Protein AF-A0A519P206-F1 (afdb_monomer_lite)

Radius of gyration: 25.74 Å; chains: 1; bounding box: 50×33×71 Å

Sequence (132 aa):
MLADVADEVRLEQGQEQLSLIYALNALAAKIASAFAIGLTFPLLARLGYNAAAGATNTPAAIHSLELAYIIGPIVFVMLGGACVIGWKLDAQKHADIRRQLDERDAVYAEAPILESLSGEPGIAVLAEDAKA

Secondary structure (DSSP, 8-state):
-HHHHHHHHHHHH-S--HHHHHHHHHHHHHHHHHHHHHHHHHHHHHTT---STTPPPPHHHHHHHHHHHHHHHHHHHHHHHHHTTT----HHHHHHHHHHHHHHHHHHHHHHHHHHHHSS------TTGGG-

pLDDT: mean 89.72, std 11.18, range [39.75, 98.38]

Foldseek 3Di:
DQVLVQLVCCLVVVDNCSVVSVVVVVVVVVVVVVVLVVPLPVVLVVQQDDPDPPDDGDPSSVVVVVCCVPVVVVVVVVVVVVVCPPPDCDPVNSVVSVVSVVVLVVLVVVQVVCCVVPVDHRDRDDPVNVVD

Structure (mmCIF, N/CA/C/O backbone):
data_AF-A0A519P206-F1
#
_entry.id   AF-A0A519P206-F1
#
loop_
_atom_site.group_PDB
_atom_site.id
_atom_site.type_symbol
_atom_site.label_atom_id
_atom_site.label_alt_id
_atom_site.label_comp_id
_atom_site.label_asym_id
_atom_site.label_entity_id
_atom_site.label_seq_id
_atom_site.pdbx_PDB_ins_code
_atom_site.Cartn_x
_atom_site.Cartn_y
_atom_site.Cartn_z
_atom_site.occupancy
_atom_site.B_iso_or_equiv
_atom_site.auth_seq_id
_atom_site.auth_comp_id
_atom_site.auth_asym_id
_atom_site.auth_atom_id
_atom_site.pdbx_PDB_model_num
ATOM 1 N N . MET A 1 1 ? -10.808 -1.282 3.389 1.00 84.75 1 MET A N 1
ATOM 2 C CA . MET A 1 1 ? -9.698 -2.062 3.979 1.00 84.75 1 MET A CA 1
ATOM 3 C C . MET A 1 1 ? -8.933 -1.267 5.019 1.00 84.75 1 MET A C 1
ATOM 5 O O . MET A 1 1 ? -8.948 -1.675 6.164 1.00 84.75 1 MET A O 1
ATOM 9 N N . LEU A 1 2 ? -8.265 -0.155 4.679 1.00 93.50 2 LEU A N 1
ATOM 10 C CA . LEU A 1 2 ? -7.414 0.531 5.665 1.00 93.50 2 LEU A CA 1
ATOM 11 C C . LEU A 1 2 ? -8.211 1.149 6.830 1.00 93.50 2 LEU A C 1
ATOM 13 O O . LEU A 1 2 ? -7.815 1.003 7.978 1.00 93.50 2 LEU A O 1
ATOM 17 N N . ALA A 1 3 ? -9.347 1.788 6.533 1.00 93.06 3 ALA A N 1
ATOM 18 C CA . ALA A 1 3 ? -10.275 2.273 7.556 1.00 93.06 3 ALA A CA 1
ATOM 19 C C . ALA A 1 3 ? -10.874 1.116 8.372 1.00 93.06 3 ALA A C 1
ATOM 21 O O . ALA A 1 3 ? -10.914 1.191 9.588 1.00 93.06 3 ALA A O 1
ATOM 22 N N . ASP A 1 4 ? -11.242 0.014 7.718 1.00 93.81 4 ASP A N 1
ATOM 23 C CA . ASP A 1 4 ? -11.790 -1.175 8.378 1.00 93.81 4 ASP A CA 1
ATOM 24 C C . ASP A 1 4 ? -10.791 -1.776 9.390 1.00 93.81 4 ASP A C 1
ATOM 26 O O . ASP A 1 4 ? -11.180 -2.174 10.483 1.00 93.81 4 ASP A O 1
ATOM 30 N N . VAL A 1 5 ? -9.495 -1.798 9.052 1.00 93.44 5 VAL A N 1
ATOM 31 C CA . VAL A 1 5 ? -8.416 -2.201 9.974 1.00 93.44 5 VAL A CA 1
ATOM 32 C C . VAL A 1 5 ? -8.250 -1.194 11.103 1.00 93.44 5 VAL A C 1
ATOM 34 O O . VAL A 1 5 ? -7.995 -1.583 12.236 1.00 93.44 5 VAL A O 1
ATOM 37 N N . ALA A 1 6 ? -8.374 0.101 10.816 1.00 94.69 6 ALA A N 1
ATOM 38 C CA . ALA A 1 6 ? -8.305 1.121 11.853 1.00 94.69 6 ALA A CA 1
ATOM 39 C C . ALA A 1 6 ? -9.466 1.002 12.850 1.00 94.69 6 ALA A C 1
ATOM 41 O O . ALA A 1 6 ? -9.232 1.142 14.046 1.00 94.69 6 ALA A O 1
ATOM 42 N N . ASP A 1 7 ? -10.673 0.681 12.378 1.00 95.19 7 ASP A N 1
ATOM 43 C CA . ASP A 1 7 ? -11.833 0.382 13.221 1.00 95.19 7 ASP A CA 1
ATOM 44 C C . ASP A 1 7 ? -11.593 -0.883 14.067 1.00 95.19 7 ASP A C 1
ATOM 46 O O . ASP A 1 7 ? -11.866 -0.882 15.266 1.00 95.19 7 ASP A O 1
ATOM 50 N N . GLU A 1 8 ? -11.026 -1.945 13.482 1.00 94.38 8 GLU A N 1
ATOM 51 C CA . GLU A 1 8 ? -10.651 -3.168 14.213 1.00 94.38 8 GLU A CA 1
ATOM 52 C C . GLU A 1 8 ? -9.614 -2.876 15.312 1.00 94.38 8 GLU A C 1
ATOM 54 O O . GLU A 1 8 ? -9.817 -3.229 16.472 1.00 94.38 8 GLU A O 1
ATOM 59 N N . VAL A 1 9 ? -8.546 -2.144 14.981 1.00 94.50 9 VAL A N 1
ATOM 60 C CA . VAL A 1 9 ? -7.507 -1.721 15.934 1.00 94.50 9 VAL A CA 1
ATOM 61 C C . VAL A 1 9 ? -8.083 -0.815 17.022 1.00 94.50 9 VAL A C 1
ATOM 63 O O . VAL A 1 9 ? -7.721 -0.954 18.191 1.00 94.50 9 VAL A O 1
ATOM 66 N N . ARG A 1 10 ? -8.990 0.103 16.668 1.00 94.62 10 ARG A N 1
ATOM 67 C CA . ARG A 1 10 ? -9.686 0.959 17.634 1.00 94.62 10 ARG A CA 1
ATOM 68 C C . ARG A 1 10 ? -10.523 0.120 18.594 1.00 94.62 10 ARG A C 1
ATOM 70 O O . ARG A 1 10 ? -10.513 0.396 19.793 1.00 94.62 10 ARG A O 1
ATOM 77 N N . LEU A 1 11 ? -11.228 -0.893 18.094 1.00 93.75 11 LEU A N 1
ATOM 78 C CA . LEU A 1 11 ? -12.027 -1.782 18.929 1.00 93.75 11 LEU A CA 1
ATOM 79 C C . LEU A 1 11 ? -11.140 -2.581 19.896 1.00 93.75 11 LEU A C 1
ATOM 81 O O . LEU A 1 11 ? -11.423 -2.585 21.093 1.00 93.75 11 LEU A O 1
ATOM 85 N N . GLU A 1 12 ? -10.052 -3.178 19.400 1.00 92.00 12 GLU A N 1
ATOM 86 C CA . GLU A 1 12 ? -9.129 -4.017 20.182 1.00 92.00 12 GLU A CA 1
ATOM 87 C C . GLU A 1 12 ? -8.288 -3.231 21.198 1.00 92.00 12 GLU A C 1
ATOM 89 O O . GLU A 1 12 ? -8.069 -3.693 22.315 1.00 92.00 12 GLU A O 1
ATOM 94 N N . GLN A 1 13 ? -7.785 -2.053 20.819 1.00 90.31 13 GLN A N 1
ATOM 95 C CA . GLN A 1 13 ? -6.827 -1.284 21.625 1.00 90.31 13 GLN A CA 1
ATOM 96 C C . GLN A 1 13 ? -7.469 -0.091 22.342 1.00 90.31 13 GLN A C 1
ATOM 98 O O . GLN A 1 13 ? -6.824 0.551 23.169 1.00 90.31 13 GLN A O 1
ATOM 103 N N . GLY A 1 14 ? -8.717 0.252 22.009 1.00 87.75 14 GLY A N 1
ATOM 104 C CA . GLY A 1 14 ? -9.436 1.400 22.568 1.00 87.75 14 GLY A CA 1
ATOM 105 C C . GLY A 1 14 ? -8.877 2.770 22.164 1.00 87.75 14 GLY A C 1
ATOM 106 O O . GLY A 1 14 ? -9.347 3.779 22.682 1.00 87.75 14 GLY A O 1
ATOM 107 N N . GLN A 1 15 ? -7.884 2.829 21.268 1.00 87.12 15 GLN A N 1
ATOM 108 C CA . GLN A 1 15 ? -7.226 4.070 20.851 1.00 87.12 15 GLN A CA 1
ATOM 109 C C . GLN A 1 15 ? -7.540 4.438 19.401 1.00 87.12 15 GLN A C 1
ATOM 111 O O . GLN A 1 15 ? -7.460 3.605 18.497 1.00 87.12 15 GLN A O 1
ATOM 116 N N . GLU A 1 16 ? -7.813 5.723 19.176 1.00 90.56 16 GLU A N 1
ATOM 117 C CA . GLU A 1 16 ? -8.041 6.302 17.851 1.00 90.56 16 GLU A CA 1
ATOM 118 C C . GLU A 1 16 ? -6.731 6.466 17.073 1.00 90.56 16 GLU A C 1
ATOM 120 O O . GLU A 1 16 ? -5.990 7.434 17.248 1.00 90.56 16 GLU A O 1
ATOM 125 N N . GLN A 1 17 ? -6.435 5.499 16.201 1.00 93.00 17 GLN A N 1
ATOM 126 C CA . GLN A 1 17 ? -5.171 5.426 15.452 1.00 93.00 17 GLN A CA 1
ATOM 127 C C . GLN A 1 17 ? -5.338 5.579 13.935 1.00 93.00 17 GLN A C 1
ATOM 129 O O . GLN A 1 17 ? -4.385 5.372 13.179 1.00 93.00 17 GLN A O 1
ATOM 134 N N . LEU A 1 18 ? -6.521 5.984 13.466 1.00 94.94 18 LEU A N 1
ATOM 135 C CA . LEU A 1 18 ? -6.825 6.128 12.040 1.00 94.94 18 LEU A CA 1
ATOM 136 C C . LEU A 1 18 ? -5.788 6.998 11.309 1.00 94.94 18 LEU A C 1
ATOM 138 O O . LEU A 1 18 ? -5.230 6.592 10.290 1.00 94.94 18 LEU A O 1
ATOM 142 N N . SER A 1 19 ? -5.479 8.178 11.850 1.00 95.81 19 SER A N 1
ATOM 143 C CA . SER A 1 19 ? -4.529 9.112 11.233 1.00 95.81 19 SER A CA 1
ATOM 144 C C . SER A 1 19 ? -3.113 8.533 11.133 1.00 95.81 19 SER A C 1
ATOM 146 O O . SER A 1 19 ? -2.453 8.710 10.108 1.00 95.81 19 SER A O 1
ATOM 148 N N . LEU A 1 20 ? -2.665 7.795 12.154 1.00 95.94 20 LEU A N 1
ATOM 149 C CA . LEU A 1 20 ? -1.358 7.139 12.182 1.00 95.94 20 LEU A CA 1
ATOM 150 C C . LEU A 1 20 ? -1.269 6.033 11.124 1.00 95.94 20 LEU A C 1
ATOM 152 O O . LEU A 1 20 ? -0.291 5.973 10.377 1.00 95.94 20 LEU A O 1
ATOM 156 N N . ILE A 1 21 ? -2.304 5.198 11.018 1.00 95.81 21 ILE A N 1
ATOM 157 C CA . ILE A 1 21 ? -2.381 4.120 10.025 1.00 95.81 21 ILE A CA 1
ATOM 158 C C . ILE A 1 21 ? -2.344 4.700 8.600 1.00 95.81 21 ILE A C 1
ATOM 160 O O . ILE A 1 21 ? -1.581 4.228 7.752 1.00 95.81 21 ILE A O 1
ATOM 164 N N . TYR A 1 22 ? -3.098 5.772 8.335 1.00 96.56 22 TYR A N 1
ATOM 165 C CA . TYR A 1 22 ? -3.052 6.465 7.042 1.00 96.56 22 TYR A CA 1
ATOM 166 C C . TYR A 1 22 ? -1.689 7.112 6.763 1.00 96.56 22 TYR A C 1
ATOM 168 O O . TYR A 1 22 ? -1.195 7.027 5.634 1.00 96.56 22 TYR A O 1
ATOM 176 N N . ALA A 1 23 ? -1.055 7.721 7.769 1.00 97.69 23 ALA A N 1
ATOM 177 C CA . ALA A 1 23 ? 0.280 8.300 7.633 1.00 97.69 23 ALA A CA 1
ATOM 178 C C . ALA A 1 23 ? 1.331 7.232 7.296 1.00 97.69 23 ALA A C 1
ATOM 180 O O . ALA A 1 23 ? 2.159 7.442 6.405 1.00 97.69 23 ALA A O 1
ATOM 181 N N . LEU A 1 24 ? 1.264 6.068 7.948 1.00 97.19 24 LEU A N 1
ATOM 182 C CA . LEU A 1 24 ? 2.150 4.941 7.672 1.00 97.19 24 LEU A CA 1
ATOM 183 C C . LEU A 1 24 ? 1.951 4.403 6.250 1.00 97.19 24 LEU A C 1
ATOM 185 O O . LEU A 1 24 ? 2.931 4.195 5.534 1.00 97.19 24 LEU A O 1
ATOM 189 N N . ASN A 1 25 ? 0.702 4.249 5.804 1.00 96.88 25 ASN A N 1
ATOM 190 C CA . ASN A 1 25 ? 0.404 3.830 4.434 1.00 96.88 25 ASN A CA 1
ATOM 191 C C . ASN A 1 25 ? 0.932 4.838 3.395 1.00 96.88 25 ASN A C 1
ATOM 193 O O . ASN A 1 25 ? 1.540 4.454 2.394 1.00 96.88 25 ASN A O 1
ATOM 197 N N . ALA A 1 26 ? 0.768 6.140 3.647 1.00 97.62 26 ALA A N 1
ATOM 198 C CA . ALA A 1 26 ? 1.302 7.183 2.774 1.00 97.62 26 ALA A CA 1
ATOM 199 C C . ALA A 1 26 ? 2.841 7.175 2.728 1.00 97.62 26 ALA A C 1
ATOM 201 O O . ALA A 1 26 ? 3.435 7.355 1.661 1.00 97.62 26 ALA A O 1
ATOM 202 N N . LEU A 1 27 ? 3.501 6.946 3.867 1.00 98.38 27 LEU A N 1
ATOM 203 C CA . LEU A 1 27 ? 4.953 6.787 3.929 1.00 98.38 27 LEU A CA 1
ATOM 204 C C . LEU A 1 27 ? 5.408 5.558 3.134 1.00 98.38 27 LEU A C 1
ATOM 206 O O . LEU A 1 27 ? 6.325 5.669 2.318 1.00 98.38 27 LEU A O 1
ATOM 210 N N . ALA A 1 28 ? 4.739 4.418 3.311 1.00 96.88 28 ALA A N 1
ATOM 211 C CA . ALA A 1 28 ? 5.024 3.198 2.565 1.00 96.88 28 ALA A CA 1
ATOM 212 C C . ALA A 1 28 ? 4.899 3.421 1.048 1.00 96.88 28 ALA A C 1
ATOM 214 O O . ALA A 1 28 ? 5.795 3.032 0.298 1.00 96.88 28 ALA A O 1
ATOM 215 N N . ALA A 1 29 ? 3.864 4.134 0.590 1.00 96.56 29 ALA A N 1
ATOM 216 C CA . ALA A 1 29 ? 3.690 4.471 -0.824 1.00 96.56 29 ALA A CA 1
ATOM 217 C C . ALA A 1 29 ? 4.842 5.332 -1.381 1.00 96.56 29 ALA A C 1
ATOM 219 O O . ALA A 1 29 ? 5.299 5.116 -2.509 1.00 96.56 29 ALA A O 1
ATOM 220 N N . LYS A 1 30 ? 5.363 6.280 -0.591 1.00 97.94 30 LYS A N 1
ATOM 221 C CA . LYS A 1 30 ? 6.530 7.094 -0.980 1.00 97.94 30 LYS A CA 1
ATOM 222 C C . LYS A 1 30 ? 7.802 6.256 -1.077 1.00 97.94 30 LYS A C 1
ATOM 224 O O . LYS A 1 30 ? 8.544 6.398 -2.048 1.00 97.94 30 LYS A O 1
ATOM 229 N N . ILE A 1 31 ? 8.029 5.368 -0.110 1.00 98.06 31 ILE A N 1
ATOM 230 C CA . ILE A 1 31 ? 9.169 4.442 -0.124 1.00 98.06 31 ILE A CA 1
ATOM 231 C C . ILE A 1 31 ? 9.083 3.527 -1.349 1.00 98.06 31 ILE A C 1
ATOM 233 O O . ILE A 1 31 ? 10.0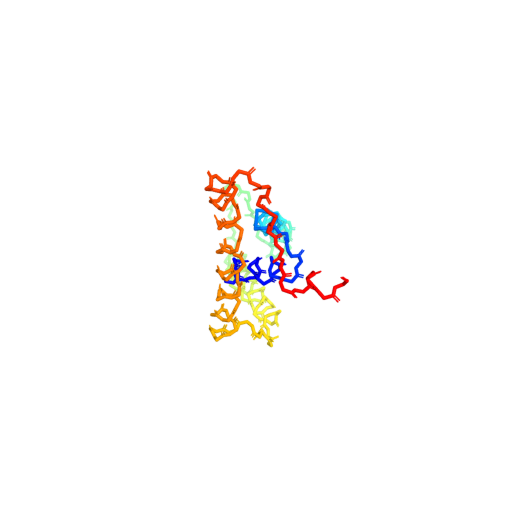62 3.405 -2.083 1.00 98.06 31 ILE A O 1
ATOM 237 N N . ALA A 1 32 ? 7.910 2.951 -1.622 1.00 96.06 32 ALA A N 1
ATOM 238 C CA . ALA A 1 32 ? 7.682 2.108 -2.791 1.00 96.06 32 ALA A CA 1
ATOM 239 C C . ALA A 1 32 ? 7.935 2.866 -4.105 1.00 96.06 32 ALA A C 1
ATOM 241 O O . ALA A 1 32 ? 8.585 2.336 -5.003 1.00 96.06 32 ALA A O 1
ATOM 242 N N . SER A 1 33 ? 7.498 4.125 -4.200 1.00 95.75 33 SER A N 1
ATOM 243 C CA . SER A 1 33 ? 7.732 4.970 -5.380 1.00 95.75 33 SER A CA 1
ATOM 244 C C . SER A 1 33 ? 9.222 5.260 -5.596 1.00 95.75 33 SER A C 1
ATOM 246 O O . SER A 1 33 ? 9.727 5.136 -6.713 1.00 95.75 33 SER A O 1
ATOM 248 N N . ALA A 1 34 ? 9.953 5.595 -4.528 1.00 97.56 34 ALA A N 1
ATOM 249 C CA . ALA A 1 34 ? 11.398 5.804 -4.591 1.00 97.56 34 ALA A CA 1
ATOM 250 C C . ALA A 1 34 ? 12.140 4.513 -4.974 1.00 97.56 34 ALA A C 1
ATOM 252 O O . ALA A 1 34 ? 13.030 4.538 -5.826 1.00 97.56 34 ALA A O 1
ATOM 253 N N . PHE A 1 35 ? 11.735 3.380 -4.396 1.00 96.69 35 PHE A N 1
ATOM 254 C CA . PHE A 1 35 ? 12.271 2.064 -4.728 1.00 96.69 35 PHE A CA 1
ATOM 255 C C . PHE A 1 35 ? 12.024 1.702 -6.197 1.00 96.69 35 PHE A C 1
ATOM 257 O O . PHE A 1 35 ? 12.950 1.261 -6.874 1.00 96.69 35 PHE A O 1
ATOM 264 N N . ALA A 1 36 ? 10.819 1.941 -6.721 1.00 94.50 36 ALA A N 1
ATOM 265 C CA . ALA A 1 36 ? 10.481 1.655 -8.113 1.00 94.50 36 ALA A CA 1
ATOM 266 C C . ALA A 1 36 ? 11.395 2.415 -9.084 1.00 94.50 36 ALA A C 1
ATOM 268 O O . ALA A 1 36 ? 11.938 1.814 -10.013 1.00 94.50 36 ALA A O 1
ATOM 269 N N . ILE A 1 37 ? 11.632 3.707 -8.839 1.00 93.31 37 ILE A N 1
ATOM 270 C CA . ILE A 1 37 ? 12.568 4.526 -9.625 1.00 93.31 37 ILE A CA 1
ATOM 271 C C . ILE A 1 37 ? 14.000 3.991 -9.489 1.00 93.31 37 ILE A C 1
ATOM 273 O O . ILE A 1 37 ? 14.680 3.775 -10.497 1.00 93.31 37 ILE A O 1
ATOM 277 N N . GLY A 1 38 ? 14.441 3.746 -8.249 1.00 94.88 38 GLY A N 1
ATOM 278 C CA . GLY A 1 38 ? 15.783 3.250 -7.935 1.00 94.88 38 GLY A CA 1
ATOM 279 C C . GLY A 1 38 ? 16.081 1.867 -8.518 1.00 94.88 38 GLY A C 1
ATOM 280 O O . GLY A 1 38 ? 17.234 1.564 -8.810 1.00 94.88 38 GLY A O 1
ATOM 281 N N . LEU A 1 39 ? 15.056 1.049 -8.741 1.00 95.62 39 LEU A N 1
ATOM 282 C CA . LEU A 1 39 ? 15.166 -0.255 -9.385 1.00 95.62 39 LEU A CA 1
ATOM 283 C C . LEU A 1 39 ? 15.095 -0.151 -10.916 1.00 95.62 39 LEU A C 1
ATOM 285 O O . LEU A 1 39 ? 15.922 -0.734 -11.619 1.00 95.62 39 LEU A O 1
ATOM 289 N N . THR A 1 40 ? 14.115 0.591 -11.437 1.00 93.75 40 THR A N 1
ATOM 290 C CA . THR A 1 40 ? 13.745 0.554 -12.860 1.00 93.75 40 THR A CA 1
ATOM 291 C C . THR A 1 40 ? 14.806 1.194 -13.749 1.00 93.75 40 THR A C 1
ATOM 293 O O . THR A 1 40 ? 15.194 0.595 -14.750 1.00 93.75 40 THR A O 1
ATOM 296 N N . PHE A 1 41 ? 15.338 2.370 -13.398 1.00 93.00 41 PHE A N 1
ATOM 297 C CA . PHE A 1 41 ? 16.332 3.032 -14.255 1.00 93.00 41 PHE A CA 1
ATOM 298 C C . PHE A 1 41 ? 17.650 2.251 -14.382 1.00 93.00 41 PHE A C 1
ATOM 300 O O . PHE A 1 41 ? 18.105 2.059 -15.511 1.00 93.00 41 PHE A O 1
ATOM 307 N N . PRO A 1 42 ? 18.259 1.730 -13.297 1.00 94.94 42 PRO A N 1
ATOM 308 C CA . PRO A 1 42 ? 19.450 0.890 -13.421 1.00 94.94 42 PRO A CA 1
ATOM 309 C C . PRO A 1 42 ? 19.194 -0.425 -14.156 1.00 94.94 42 PRO A C 1
ATOM 311 O O . PRO A 1 42 ? 20.100 -0.949 -14.803 1.00 94.94 42 PRO A O 1
ATOM 314 N N . LEU A 1 43 ? 17.991 -0.993 -14.043 1.00 94.69 43 LEU A N 1
ATOM 315 C CA . LEU A 1 43 ? 17.609 -2.177 -14.810 1.00 94.69 43 LEU A CA 1
ATOM 316 C C . LEU A 1 43 ? 17.560 -1.855 -16.309 1.00 94.69 43 LEU A C 1
ATOM 318 O O . LEU A 1 43 ? 18.210 -2.530 -17.102 1.00 94.69 43 LEU A O 1
ATOM 322 N N . LEU A 1 44 ? 16.859 -0.787 -16.686 1.00 94.75 44 LEU A N 1
ATOM 323 C CA . LEU A 1 44 ? 16.729 -0.351 -18.075 1.00 94.75 44 LEU A CA 1
ATOM 324 C C . LEU A 1 44 ? 18.072 0.038 -18.702 1.00 94.75 44 LEU A C 1
ATOM 326 O O . LEU A 1 44 ? 18.345 -0.347 -19.837 1.00 94.75 44 LEU A O 1
ATOM 330 N N . ALA A 1 45 ? 18.945 0.712 -17.950 1.00 94.56 45 ALA A N 1
ATOM 331 C CA . ALA A 1 45 ? 20.295 1.036 -18.406 1.00 94.56 45 ALA A CA 1
ATOM 332 C C . ALA A 1 45 ? 21.106 -0.228 -18.747 1.00 94.56 45 ALA A C 1
ATOM 334 O O . ALA A 1 45 ? 21.807 -0.262 -19.757 1.00 94.56 45 ALA A O 1
ATOM 335 N N . ARG A 1 46 ? 20.970 -1.302 -17.951 1.00 94.56 46 ARG A N 1
ATOM 336 C CA . ARG A 1 46 ? 21.604 -2.604 -18.241 1.00 94.56 46 ARG A CA 1
ATOM 337 C C . ARG A 1 46 ? 20.997 -3.313 -19.452 1.00 94.56 46 ARG A C 1
ATOM 339 O O . ARG A 1 46 ? 21.693 -4.079 -20.105 1.00 94.56 46 ARG A O 1
ATOM 346 N N . LEU A 1 47 ? 19.729 -3.045 -19.758 1.00 93.50 47 LEU A N 1
ATOM 347 C CA . LEU A 1 47 ? 19.023 -3.560 -20.937 1.00 93.50 47 LEU A CA 1
ATOM 348 C C . LEU A 1 47 ? 19.237 -2.687 -22.190 1.00 93.50 47 LEU A C 1
ATOM 350 O O . LEU A 1 47 ? 18.620 -2.925 -23.226 1.00 93.50 47 LEU A O 1
ATOM 354 N N . GLY A 1 48 ? 20.125 -1.689 -22.113 1.00 92.31 48 GLY A N 1
ATOM 355 C CA . GLY A 1 48 ? 20.524 -0.855 -23.246 1.00 92.31 48 GLY A CA 1
ATOM 356 C C . GLY A 1 48 ? 19.604 0.334 -23.524 1.00 92.31 48 GLY A C 1
ATOM 357 O O . GLY A 1 48 ? 19.780 0.995 -24.546 1.00 92.31 48 GLY A O 1
ATOM 358 N N . TYR A 1 49 ? 18.649 0.629 -22.638 1.00 95.94 49 TYR A N 1
ATOM 359 C CA . TYR A 1 49 ? 17.815 1.823 -22.748 1.00 95.94 49 TYR A CA 1
ATOM 360 C C . TYR A 1 49 ? 18.569 3.070 -22.274 1.00 95.94 49 TYR A C 1
ATOM 362 O O . TYR A 1 49 ? 19.062 3.135 -21.145 1.00 95.94 49 TYR A O 1
ATOM 370 N N . ASN A 1 50 ? 18.612 4.087 -23.131 1.00 94.19 50 ASN A N 1
ATOM 371 C CA . ASN A 1 50 ? 19.159 5.401 -22.835 1.00 94.19 50 ASN A CA 1
ATOM 372 C C . ASN A 1 50 ? 18.024 6.391 -22.532 1.00 94.19 50 ASN A C 1
ATOM 374 O O . ASN A 1 50 ? 17.244 6.747 -23.416 1.00 94.19 50 ASN A O 1
ATOM 378 N N . ALA A 1 51 ? 17.961 6.846 -21.279 1.00 91.31 51 ALA A N 1
ATOM 379 C CA . ALA A 1 51 ? 16.954 7.786 -20.788 1.00 91.31 51 ALA A CA 1
ATOM 380 C C . ALA A 1 51 ? 17.314 9.271 -21.016 1.00 91.31 51 ALA A C 1
ATOM 382 O O . ALA A 1 51 ? 16.555 10.147 -20.600 1.00 91.31 51 ALA A O 1
ATOM 383 N N . ALA A 1 52 ? 18.466 9.580 -21.625 1.00 93.06 52 ALA A N 1
ATOM 384 C CA . ALA A 1 52 ? 18.875 10.957 -21.883 1.00 93.06 52 ALA A CA 1
ATOM 385 C C . ALA A 1 52 ? 17.960 11.639 -22.913 1.00 93.06 52 ALA A C 1
ATOM 387 O O . ALA A 1 52 ? 17.526 11.035 -23.896 1.00 93.06 52 ALA A O 1
ATOM 388 N N . ALA A 1 53 ? 17.695 12.931 -22.710 1.00 91.06 53 ALA A N 1
ATOM 389 C CA . ALA A 1 53 ? 16.904 13.720 -23.645 1.00 91.06 53 ALA A CA 1
ATOM 390 C C . ALA A 1 53 ? 17.563 13.739 -25.037 1.00 91.06 53 ALA A C 1
ATOM 392 O O . ALA A 1 53 ? 18.759 13.997 -25.163 1.00 91.06 53 ALA A O 1
ATOM 393 N N . GLY A 1 54 ? 16.782 13.455 -26.082 1.00 90.62 54 GLY A N 1
ATOM 394 C CA . GLY A 1 54 ? 17.271 13.386 -27.464 1.00 90.62 54 GLY A CA 1
ATOM 395 C C . GLY A 1 54 ? 18.020 12.097 -27.827 1.00 90.62 54 GLY A C 1
ATOM 396 O O . GLY A 1 54 ? 18.500 11.981 -28.953 1.00 90.62 54 GLY A O 1
ATOM 397 N N . ALA A 1 55 ? 18.118 11.120 -26.918 1.00 91.12 55 ALA A N 1
ATOM 398 C CA . ALA A 1 55 ? 18.720 9.830 -27.226 1.00 91.12 55 ALA A CA 1
ATOM 399 C C . ALA A 1 55 ? 17.867 9.025 -28.218 1.00 91.12 55 ALA A C 1
ATOM 401 O O . ALA A 1 55 ? 16.643 8.948 -28.105 1.00 91.12 55 ALA A O 1
ATOM 402 N N . THR A 1 56 ? 18.533 8.369 -29.167 1.00 93.88 56 THR A N 1
ATOM 403 C CA . THR A 1 56 ? 17.918 7.375 -30.050 1.00 93.88 56 THR A CA 1
ATOM 404 C C . THR A 1 56 ? 18.132 5.984 -29.465 1.00 93.88 56 THR A C 1
ATOM 406 O O . THR A 1 56 ? 19.258 5.564 -29.207 1.00 93.88 56 THR A O 1
ATOM 409 N N . ASN A 1 57 ? 17.034 5.273 -29.220 1.00 95.38 57 ASN A N 1
ATOM 410 C CA . ASN A 1 57 ? 17.042 3.913 -28.689 1.00 95.38 57 ASN A CA 1
ATOM 411 C C . ASN A 1 57 ? 16.797 2.907 -29.815 1.00 95.38 57 ASN A C 1
ATOM 413 O O . ASN A 1 57 ? 16.046 3.175 -30.753 1.00 95.38 57 ASN A O 1
ATOM 417 N N . THR A 1 58 ? 17.420 1.733 -29.719 1.00 96.50 58 THR A N 1
ATOM 418 C CA . THR A 1 58 ? 17.147 0.637 -30.656 1.00 96.50 58 THR A CA 1
ATOM 419 C C . THR A 1 58 ? 15.748 0.055 -30.405 1.00 96.50 58 THR A C 1
ATOM 421 O O . THR A 1 58 ? 15.241 0.152 -29.283 1.00 96.50 58 THR A O 1
ATOM 424 N N . PRO A 1 59 ? 15.124 -0.619 -31.391 1.00 96.62 59 PRO A N 1
ATOM 425 C CA . PRO A 1 59 ? 13.846 -1.302 -31.174 1.00 96.62 59 PRO A CA 1
ATOM 426 C C . PRO A 1 59 ? 13.884 -2.300 -30.005 1.00 96.62 59 PRO A C 1
ATOM 428 O O . PRO A 1 59 ? 12.931 -2.395 -29.241 1.00 96.62 59 PRO A O 1
ATOM 431 N N . ALA A 1 60 ? 15.012 -2.993 -29.810 1.00 95.38 60 ALA A N 1
ATOM 432 C CA . ALA A 1 60 ? 15.209 -3.911 -28.686 1.00 95.38 60 ALA A CA 1
ATOM 433 C C . ALA A 1 60 ? 15.243 -3.200 -27.319 1.00 95.38 60 ALA A C 1
ATOM 435 O O . ALA A 1 60 ? 14.695 -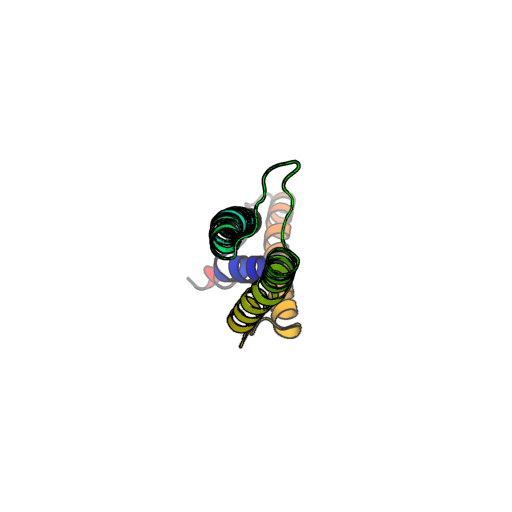3.717 -26.343 1.00 95.38 60 ALA A O 1
ATOM 436 N N . ALA A 1 61 ? 15.854 -2.013 -27.237 1.00 95.50 61 ALA A N 1
ATOM 437 C CA . ALA A 1 61 ? 15.858 -1.212 -26.014 1.00 95.50 61 ALA A CA 1
ATOM 438 C C . ALA A 1 61 ? 14.447 -0.708 -25.658 1.00 95.50 61 ALA A C 1
ATOM 440 O O . ALA A 1 61 ? 14.060 -0.744 -24.491 1.00 95.50 61 ALA A O 1
ATOM 441 N N . ILE A 1 62 ? 13.654 -0.306 -26.659 1.00 96.62 62 ILE A N 1
ATOM 442 C CA . ILE A 1 62 ? 12.246 0.079 -26.461 1.00 96.62 62 ILE A CA 1
ATOM 443 C C . ILE A 1 62 ? 11.398 -1.122 -26.033 1.00 96.62 62 ILE A C 1
ATOM 445 O O . ILE A 1 62 ? 10.660 -1.029 -25.059 1.00 96.62 62 ILE A O 1
ATOM 449 N N . HIS A 1 63 ? 11.563 -2.280 -26.670 1.00 96.50 63 HIS A N 1
ATOM 450 C CA . HIS A 1 63 ? 10.860 -3.496 -26.259 1.00 96.50 63 HIS A CA 1
ATOM 451 C C . HIS A 1 63 ? 11.198 -3.902 -24.811 1.00 96.50 63 HIS A C 1
ATOM 453 O O . HIS A 1 63 ? 10.339 -4.342 -24.051 1.00 96.50 63 HIS A O 1
ATOM 459 N N . SER A 1 64 ? 12.446 -3.704 -24.380 1.00 93.94 64 SER A N 1
ATOM 460 C CA . SER A 1 64 ? 12.848 -3.961 -22.991 1.00 93.94 64 SER A CA 1
ATOM 461 C C . SER A 1 64 ? 12.177 -3.000 -22.001 1.00 93.94 64 SER A C 1
ATOM 463 O O . SER A 1 64 ? 11.799 -3.414 -20.904 1.00 93.94 64 SER A O 1
ATOM 465 N N . LEU A 1 65 ? 11.990 -1.733 -22.391 1.00 95.56 65 LEU A N 1
ATOM 466 C CA . LEU A 1 65 ? 11.199 -0.758 -21.635 1.00 95.56 65 LEU A CA 1
ATOM 467 C C . LEU A 1 65 ? 9.742 -1.212 -21.493 1.00 95.56 65 LEU A C 1
ATOM 469 O O . LEU A 1 65 ? 9.218 -1.215 -20.379 1.00 95.56 65 LEU A O 1
ATOM 473 N N . GLU A 1 66 ? 9.112 -1.627 -22.593 1.00 96.44 66 GLU A N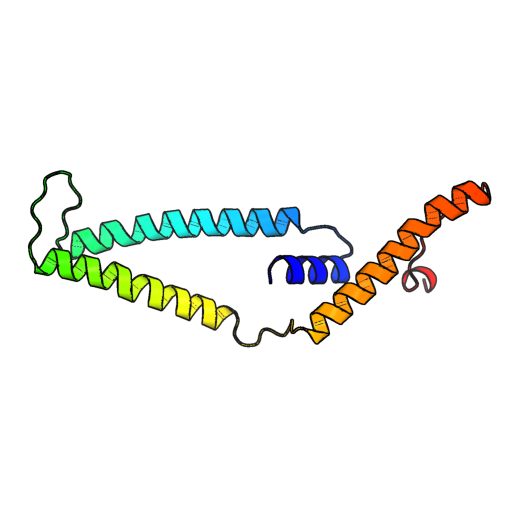 1
ATOM 474 C CA . GLU A 1 66 ? 7.736 -2.140 -22.594 1.00 96.44 66 GLU A CA 1
ATOM 475 C C . GLU A 1 66 ? 7.588 -3.325 -21.634 1.00 96.44 66 GLU A C 1
ATOM 477 O O . GLU A 1 66 ? 6.731 -3.310 -20.748 1.00 96.44 66 GLU A O 1
ATOM 482 N N . LEU A 1 67 ? 8.476 -4.319 -21.739 1.00 96.00 67 LEU A N 1
ATOM 483 C CA . LEU A 1 67 ? 8.459 -5.486 -20.859 1.00 96.00 67 LEU A CA 1
ATOM 484 C C . LEU A 1 67 ? 8.646 -5.113 -19.385 1.00 96.00 67 LEU A C 1
ATOM 486 O O . LEU A 1 67 ? 7.958 -5.677 -18.536 1.00 96.00 67 LEU A O 1
ATOM 490 N N . ALA A 1 68 ? 9.527 -4.164 -19.058 1.00 93.62 68 ALA A N 1
ATOM 491 C CA . ALA A 1 68 ? 9.719 -3.720 -17.677 1.00 93.62 68 ALA A CA 1
ATOM 492 C C . ALA A 1 68 ? 8.443 -3.084 -17.094 1.00 93.62 68 ALA A C 1
ATOM 494 O O . ALA A 1 68 ? 8.078 -3.375 -15.951 1.00 93.62 68 ALA A O 1
ATOM 495 N N . TYR A 1 69 ? 7.741 -2.273 -17.891 1.00 93.19 69 TYR A N 1
ATOM 496 C CA . TYR A 1 69 ? 6.487 -1.622 -17.495 1.00 93.19 69 TYR A CA 1
ATOM 497 C C . TYR A 1 69 ? 5.272 -2.559 -17.484 1.00 93.19 69 TYR A C 1
ATOM 499 O O . TYR A 1 69 ? 4.267 -2.227 -16.861 1.00 93.19 69 TYR A O 1
ATOM 507 N N . ILE A 1 70 ? 5.353 -3.729 -18.119 1.00 96.19 70 ILE A N 1
ATOM 508 C CA . ILE A 1 70 ? 4.300 -4.753 -18.075 1.00 96.19 70 ILE A CA 1
ATOM 509 C C . ILE A 1 70 ? 4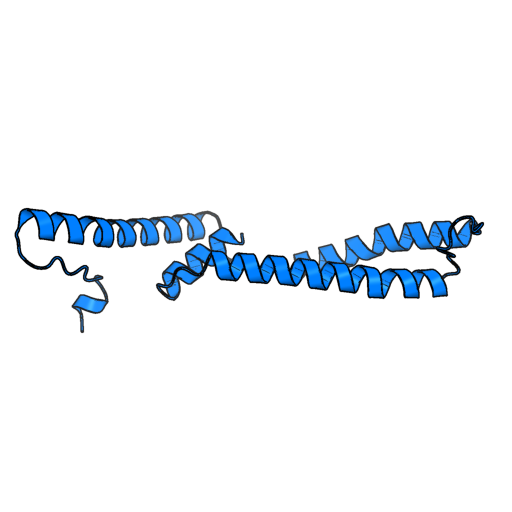.580 -5.758 -16.953 1.00 96.19 70 ILE A C 1
ATOM 511 O O . ILE A 1 70 ? 3.774 -5.926 -16.038 1.00 96.19 70 ILE A O 1
ATOM 515 N N . ILE A 1 71 ? 5.737 -6.421 -16.998 1.00 96.12 71 ILE A N 1
ATOM 516 C CA . ILE A 1 71 ? 6.075 -7.531 -16.100 1.00 96.12 71 ILE A CA 1
ATOM 517 C C . ILE A 1 71 ? 6.268 -7.031 -14.669 1.00 96.12 71 ILE A C 1
ATOM 519 O O . ILE A 1 71 ? 5.780 -7.669 -13.738 1.00 96.12 71 ILE A O 1
ATOM 523 N N . GLY A 1 72 ? 6.944 -5.891 -14.483 1.00 94.38 72 GLY A N 1
ATOM 524 C CA . GLY A 1 72 ? 7.223 -5.335 -13.158 1.00 94.38 72 GLY A CA 1
ATOM 525 C C . GLY A 1 72 ? 5.947 -5.137 -12.332 1.00 94.38 72 GLY A C 1
ATOM 526 O O . GLY A 1 72 ? 5.807 -5.779 -11.288 1.00 94.38 72 GLY A O 1
ATOM 527 N N . PRO A 1 73 ? 4.984 -4.316 -12.795 1.00 95.38 73 PRO A N 1
ATOM 528 C CA . PRO A 1 73 ? 3.717 -4.121 -12.096 1.00 95.38 73 PRO A CA 1
ATOM 529 C C . PRO A 1 73 ? 2.932 -5.415 -11.878 1.00 95.38 73 PRO A C 1
ATOM 531 O O . PRO A 1 73 ? 2.423 -5.611 -10.779 1.00 95.38 73 PRO A O 1
ATOM 534 N N . ILE A 1 74 ? 2.876 -6.322 -12.864 1.00 97.75 74 ILE A N 1
ATOM 535 C CA . ILE A 1 74 ? 2.190 -7.617 -12.704 1.00 97.75 74 ILE A CA 1
ATOM 536 C C . ILE A 1 74 ? 2.782 -8.390 -11.523 1.00 97.75 74 ILE A C 1
ATOM 538 O O . ILE A 1 74 ? 2.041 -8.817 -10.641 1.00 97.75 74 ILE A O 1
ATOM 542 N N . VAL A 1 75 ? 4.107 -8.535 -11.465 1.00 96.94 75 VAL A N 1
ATOM 543 C CA . VAL A 1 75 ? 4.775 -9.269 -10.383 1.00 96.94 75 VAL A CA 1
ATOM 544 C C . VAL A 1 75 ? 4.489 -8.625 -9.025 1.00 96.94 75 VAL A C 1
ATOM 546 O O . VAL A 1 75 ? 4.071 -9.322 -8.103 1.00 96.94 75 VAL A O 1
ATOM 549 N N . PHE A 1 76 ? 4.652 -7.306 -8.888 1.00 96.38 76 PHE A N 1
ATOM 550 C CA . PHE A 1 76 ? 4.432 -6.632 -7.603 1.00 96.38 76 PHE A CA 1
ATOM 551 C C . PHE A 1 76 ? 2.961 -6.621 -7.165 1.00 96.38 76 PHE A C 1
ATOM 553 O O . PHE A 1 76 ? 2.690 -6.782 -5.976 1.00 96.38 76 PHE A O 1
ATOM 560 N N . VAL A 1 77 ? 2.008 -6.496 -8.094 1.00 96.19 77 VAL A N 1
ATOM 561 C CA . VAL A 1 77 ? 0.572 -6.603 -7.786 1.00 96.19 77 VAL A CA 1
ATOM 562 C C . VAL A 1 77 ? 0.218 -8.021 -7.353 1.00 96.19 77 VAL A C 1
ATOM 564 O O . VAL A 1 77 ? -0.495 -8.185 -6.368 1.00 96.19 77 VAL A O 1
ATOM 567 N N . MET A 1 78 ? 0.749 -9.047 -8.023 1.00 98.00 78 MET A N 1
ATOM 568 C CA . MET A 1 78 ? 0.532 -10.440 -7.623 1.00 98.00 78 MET A CA 1
ATOM 569 C C . MET A 1 78 ? 1.131 -10.737 -6.244 1.00 98.00 78 MET A C 1
ATOM 571 O O . MET A 1 78 ? 0.485 -11.403 -5.437 1.00 98.00 78 MET A O 1
ATOM 575 N N . LEU A 1 79 ? 2.318 -10.204 -5.936 1.00 97.00 79 LEU A N 1
ATOM 576 C CA . LEU A 1 79 ? 2.904 -10.285 -4.593 1.00 97.00 79 LEU A CA 1
ATOM 577 C C . LEU A 1 79 ? 2.025 -9.578 -3.550 1.00 97.00 79 LEU A C 1
ATOM 579 O O . LEU A 1 79 ? 1.760 -10.146 -2.495 1.00 97.00 79 LEU A O 1
ATOM 583 N N . GLY A 1 80 ? 1.519 -8.380 -3.855 1.00 95.00 80 GLY A N 1
ATOM 584 C CA . GLY A 1 80 ? 0.580 -7.668 -2.984 1.00 95.00 80 GLY A CA 1
ATOM 585 C C . GLY A 1 80 ? -0.724 -8.442 -2.762 1.00 95.00 80 GLY A C 1
ATOM 586 O O . GLY A 1 80 ? -1.195 -8.546 -1.632 1.00 95.00 80 GLY A O 1
ATOM 587 N N . GLY A 1 81 ? -1.265 -9.052 -3.818 1.00 95.62 81 GLY A N 1
ATOM 588 C CA . GLY A 1 81 ? -2.420 -9.944 -3.744 1.00 95.62 81 GLY A CA 1
ATOM 589 C C . GLY A 1 81 ? -2.148 -11.177 -2.881 1.00 95.62 81 GLY A C 1
ATOM 590 O O . GLY A 1 81 ? -2.993 -11.570 -2.082 1.00 95.62 81 GLY A O 1
ATOM 591 N N . ALA A 1 82 ? -0.946 -11.749 -2.973 1.00 97.19 82 ALA A N 1
ATOM 592 C CA . ALA A 1 82 ? -0.538 -12.863 -2.126 1.00 97.19 82 ALA A CA 1
ATOM 593 C C . ALA A 1 82 ? -0.490 -12.482 -0.635 1.00 97.19 82 ALA A C 1
ATOM 595 O O . ALA A 1 82 ? -0.894 -13.281 0.207 1.00 97.19 82 ALA A O 1
ATOM 596 N N . CYS A 1 83 ? -0.072 -11.255 -0.304 1.00 94.75 83 CYS A N 1
ATOM 597 C CA . CYS A 1 83 ? -0.032 -10.760 1.078 1.00 94.75 83 CYS A CA 1
ATOM 598 C C . CYS A 1 83 ? -1.412 -10.657 1.745 1.00 94.75 83 CYS A C 1
ATOM 600 O O . CYS A 1 83 ? -1.486 -10.639 2.971 1.00 94.75 83 CYS A O 1
ATOM 602 N N . VAL A 1 84 ? -2.494 -10.583 0.966 1.00 93.19 84 VAL A N 1
ATOM 603 C CA . VAL A 1 84 ? -3.869 -10.517 1.489 1.00 93.19 84 VAL A CA 1
ATOM 604 C C . VAL A 1 84 ? -4.603 -11.860 1.405 1.00 93.19 84 VAL A C 1
ATOM 606 O O . VAL A 1 84 ? -5.794 -11.938 1.712 1.00 93.19 84 VAL A O 1
ATOM 609 N N . ILE A 1 85 ? -3.919 -12.944 1.022 1.00 95.25 85 ILE A N 1
ATOM 610 C CA . ILE A 1 85 ? -4.504 -14.290 1.059 1.00 95.25 85 ILE A CA 1
ATOM 611 C C . ILE A 1 85 ? -4.839 -14.653 2.510 1.00 95.25 85 ILE A C 1
ATOM 613 O O . ILE A 1 85 ? -3.998 -14.576 3.401 1.00 95.25 85 ILE A O 1
ATOM 617 N N . GLY A 1 86 ? -6.081 -15.085 2.737 1.00 92.38 86 GLY A N 1
ATOM 618 C CA . GLY A 1 86 ? -6.574 -15.427 4.072 1.00 92.38 86 GLY A CA 1
ATOM 619 C C . GLY A 1 86 ? -7.094 -14.234 4.875 1.00 92.38 86 GLY A C 1
ATOM 620 O O . GLY A 1 86 ? -7.298 -14.372 6.080 1.00 92.38 86 GLY A O 1
ATOM 621 N N . TRP A 1 87 ? -7.326 -13.085 4.231 1.00 93.12 87 TRP A N 1
ATOM 622 C CA . TRP A 1 87 ? -7.996 -11.938 4.839 1.00 93.12 87 TRP A CA 1
ATOM 623 C C . TRP A 1 87 ? -9.352 -12.332 5.446 1.00 93.12 87 TRP A C 1
ATOM 625 O O . TRP A 1 87 ? -10.210 -12.874 4.752 1.00 93.12 87 TRP A O 1
ATOM 635 N N . LYS A 1 88 ? -9.537 -12.071 6.747 1.00 90.81 88 LYS A N 1
ATOM 636 C CA . LYS A 1 88 ? -10.728 -12.491 7.516 1.00 90.81 88 LYS A CA 1
ATOM 637 C C . LYS A 1 88 ? -11.729 -11.372 7.787 1.00 90.81 88 LYS A C 1
ATOM 639 O O . LYS A 1 88 ? -12.785 -11.633 8.352 1.00 90.81 88 LYS A O 1
ATOM 644 N N . LEU A 1 89 ? -11.384 -10.129 7.461 1.00 92.44 89 LEU A N 1
ATOM 645 C CA . LEU A 1 89 ? -12.268 -8.989 7.667 1.00 92.44 89 LEU A CA 1
ATOM 646 C C . LEU A 1 89 ? -13.212 -8.888 6.467 1.00 92.44 89 LEU A C 1
ATOM 648 O O . LEU A 1 89 ? -12.963 -8.155 5.509 1.00 92.44 89 LEU A O 1
ATOM 652 N N . ASP A 1 90 ? -14.236 -9.736 6.508 1.00 92.62 90 ASP A N 1
ATOM 653 C CA . ASP A 1 90 ? -15.346 -9.752 5.564 1.00 92.62 90 ASP A CA 1
ATOM 654 C C . ASP A 1 90 ? -16.446 -8.752 5.970 1.00 92.62 90 ASP A C 1
ATOM 656 O O . ASP A 1 90 ? -16.342 -8.038 6.971 1.00 92.62 90 ASP A O 1
ATOM 660 N N . ALA A 1 91 ? -17.510 -8.676 5.166 1.00 92.69 91 ALA A N 1
ATOM 661 C CA . ALA A 1 91 ? -18.608 -7.741 5.395 1.00 92.69 91 ALA A CA 1
ATOM 662 C C . ALA A 1 91 ? -19.340 -7.984 6.725 1.00 92.69 91 ALA A C 1
ATOM 664 O O . ALA A 1 91 ? -19.790 -7.025 7.352 1.00 92.69 91 ALA A O 1
ATOM 665 N N . GLN A 1 92 ? -19.448 -9.243 7.162 1.00 95.06 92 GLN A N 1
ATOM 666 C CA . GLN A 1 92 ? -20.114 -9.583 8.415 1.00 95.06 92 GLN A CA 1
ATOM 667 C C . GLN A 1 92 ? -19.254 -9.142 9.600 1.00 95.06 92 GLN A C 1
ATOM 669 O O . GLN A 1 92 ? -19.738 -8.424 10.474 1.00 95.06 92 GLN A O 1
ATOM 674 N N . LYS A 1 93 ? -17.957 -9.473 9.580 1.00 94.25 93 LYS A N 1
ATOM 675 C CA . LYS A 1 93 ? -17.014 -9.049 10.616 1.00 94.25 93 LYS A CA 1
ATOM 676 C C . LYS A 1 93 ? -16.921 -7.525 10.704 1.00 94.25 93 LYS A C 1
ATOM 678 O O . LYS A 1 93 ? -16.902 -6.977 11.802 1.00 94.25 93 LYS A O 1
ATOM 683 N N . HIS A 1 94 ? -16.904 -6.830 9.566 1.00 95.44 94 HIS A N 1
ATOM 684 C CA . HIS A 1 94 ? -16.910 -5.369 9.552 1.00 95.44 94 HIS A CA 1
ATOM 685 C C . HIS A 1 94 ? -18.180 -4.792 10.200 1.00 95.44 94 HIS A C 1
ATOM 687 O O . HIS A 1 94 ? -18.075 -3.903 11.042 1.00 95.44 94 HIS A O 1
ATOM 693 N N . ALA A 1 95 ? -19.365 -5.318 9.869 1.00 95.62 95 ALA A N 1
ATOM 694 C CA . ALA A 1 95 ? -20.621 -4.875 10.479 1.00 95.62 95 ALA A CA 1
ATOM 695 C C . ALA A 1 95 ? -20.643 -5.100 12.001 1.00 95.62 95 ALA A C 1
ATOM 697 O O . ALA A 1 95 ? -21.078 -4.222 12.748 1.00 95.62 95 ALA A O 1
ATOM 698 N N . ASP A 1 96 ? -20.116 -6.234 12.467 1.00 96.56 96 ASP A N 1
ATOM 699 C CA . ASP A 1 96 ? -20.013 -6.540 13.896 1.00 96.56 96 ASP A CA 1
ATOM 700 C C . ASP A 1 96 ? -19.063 -5.590 14.638 1.00 96.56 96 ASP A C 1
ATOM 702 O O . ASP A 1 96 ? -19.350 -5.204 15.774 1.00 96.56 96 ASP A O 1
ATOM 706 N N . ILE A 1 97 ? -17.950 -5.194 14.011 1.00 96.06 97 ILE A N 1
ATOM 707 C CA . ILE A 1 97 ? -17.021 -4.196 14.564 1.00 96.06 97 ILE A CA 1
ATOM 708 C C . ILE A 1 97 ? -17.703 -2.831 14.649 1.00 96.06 97 ILE A C 1
ATOM 710 O O . ILE A 1 97 ? -17.652 -2.187 15.696 1.00 96.06 97 ILE A O 1
ATOM 714 N N . ARG A 1 98 ? -18.389 -2.408 13.580 1.00 95.06 98 ARG A N 1
ATOM 715 C CA . ARG A 1 98 ? -19.122 -1.135 13.555 1.00 95.06 98 ARG A CA 1
ATOM 716 C C . ARG A 1 98 ? -20.178 -1.070 14.654 1.00 95.06 98 ARG A C 1
ATOM 718 O O . ARG A 1 98 ? -20.190 -0.100 15.400 1.00 95.06 98 ARG A O 1
ATOM 725 N N . ARG A 1 99 ? -20.983 -2.127 14.818 1.00 96.31 99 ARG A N 1
ATOM 726 C CA . ARG A 1 99 ? -21.990 -2.208 15.887 1.00 96.31 99 ARG A CA 1
ATOM 727 C C . ARG A 1 99 ? -21.371 -2.010 17.275 1.00 96.31 99 ARG A C 1
ATOM 729 O O . ARG A 1 99 ? -21.899 -1.239 18.066 1.00 96.31 99 ARG A O 1
ATOM 736 N N . GLN A 1 100 ? -20.257 -2.682 17.568 1.00 95.19 100 GLN A N 1
ATOM 737 C CA . GLN A 1 100 ? -19.593 -2.577 18.874 1.00 95.19 100 GLN A CA 1
ATOM 738 C C . GLN A 1 100 ? -18.985 -1.192 19.122 1.00 95.19 100 GLN A C 1
ATOM 740 O O . GLN A 1 100 ? -19.025 -0.695 20.247 1.00 95.19 100 GLN A O 1
ATOM 745 N N . LEU A 1 101 ? -18.419 -0.562 18.090 1.00 94.44 101 LEU A N 1
ATOM 746 C CA . LEU A 1 101 ? -17.914 0.807 18.193 1.00 94.44 101 LEU A CA 1
ATOM 747 C C . LEU A 1 101 ? -19.054 1.801 18.434 1.00 94.44 101 LEU A C 1
ATOM 749 O O . LEU A 1 101 ? -18.935 2.637 19.324 1.00 94.44 101 LEU A O 1
ATOM 753 N N . ASP A 1 102 ? -20.166 1.668 17.711 1.00 94.19 102 ASP A N 1
ATOM 754 C CA . ASP A 1 102 ? -21.333 2.538 17.879 1.00 94.19 102 ASP A CA 1
ATOM 755 C C . ASP A 1 102 ? -21.948 2.382 19.291 1.00 94.19 102 ASP A C 1
ATOM 757 O O . ASP A 1 102 ? -22.311 3.376 19.921 1.00 94.19 102 ASP A O 1
ATOM 761 N N . GLU A 1 103 ? -22.003 1.157 19.835 1.00 92.31 103 GLU A N 1
ATOM 762 C CA . GLU A 1 103 ? -22.420 0.886 21.224 1.00 92.31 103 GLU A CA 1
ATOM 763 C C . GLU A 1 103 ? -21.498 1.568 22.251 1.00 92.31 103 GLU A C 1
ATOM 765 O O . GLU A 1 103 ? -21.983 2.179 23.206 1.00 92.31 103 GLU A O 1
ATOM 770 N N . ARG A 1 104 ? -20.172 1.514 22.056 1.00 89.31 104 ARG A N 1
ATOM 771 C CA . ARG A 1 104 ? -19.207 2.209 22.931 1.00 89.31 104 ARG A CA 1
ATOM 772 C C . ARG A 1 104 ? -19.364 3.724 22.849 1.00 89.31 104 ARG A C 1
ATOM 774 O O . ARG A 1 104 ? -19.371 4.393 23.881 1.00 89.31 104 ARG A O 1
ATOM 781 N N . ASP A 1 105 ? -19.505 4.261 21.643 1.00 90.06 105 ASP A N 1
ATOM 782 C CA . ASP A 1 105 ? -19.609 5.702 21.414 1.00 90.06 105 ASP A CA 1
ATOM 783 C C . ASP A 1 105 ? -20.901 6.283 21.998 1.00 90.06 105 ASP A C 1
ATOM 785 O O . ASP A 1 105 ? -20.882 7.396 22.527 1.00 90.06 105 ASP A O 1
ATOM 789 N N . ALA A 1 106 ? -21.997 5.517 21.995 1.00 87.88 106 ALA A N 1
ATOM 790 C CA . ALA A 1 106 ? -23.237 5.895 22.670 1.00 87.88 106 ALA A CA 1
ATOM 791 C C . ALA A 1 106 ? -23.042 6.069 24.188 1.00 87.88 106 ALA A C 1
ATOM 793 O O . ALA A 1 106 ? -23.458 7.086 24.741 1.00 87.88 106 ALA A O 1
ATOM 794 N N . VAL A 1 107 ? -22.334 5.146 24.853 1.00 84.25 107 VAL A N 1
ATOM 795 C CA . VAL A 1 107 ? -22.039 5.246 26.299 1.00 84.25 107 VAL A CA 1
ATOM 796 C C . VAL A 1 107 ? -21.227 6.506 26.617 1.00 84.25 107 VAL A C 1
ATOM 798 O O . VAL A 1 107 ? -21.531 7.227 27.571 1.00 84.25 107 VAL A O 1
ATOM 801 N N . TYR A 1 108 ? -20.214 6.816 25.802 1.00 80.56 108 TYR A N 1
ATOM 802 C CA . TYR A 1 108 ? -19.417 8.036 25.978 1.00 80.56 108 TYR A CA 1
ATOM 803 C C . TYR A 1 108 ? -20.195 9.319 25.659 1.00 80.56 108 TYR A C 1
ATOM 805 O O . TYR A 1 108 ? -19.891 10.361 26.237 1.00 80.56 108 TYR A O 1
ATOM 813 N N . ALA A 1 109 ? -21.190 9.268 24.772 1.00 81.19 109 ALA A N 1
ATOM 814 C CA . ALA A 1 109 ? -22.058 10.405 24.475 1.00 81.19 109 ALA A CA 1
ATOM 815 C C . ALA A 1 109 ? -23.095 10.669 25.582 1.00 81.19 109 ALA A C 1
ATOM 817 O O . ALA A 1 109 ? -23.461 11.823 25.811 1.00 81.19 109 ALA A O 1
ATOM 818 N N . GLU A 1 110 ? -23.554 9.630 26.285 1.00 78.88 110 GLU A N 1
ATOM 819 C CA . GLU A 1 110 ? -24.542 9.740 27.365 1.00 78.88 110 GLU A CA 1
ATOM 820 C C . GLU A 1 110 ? -23.952 10.276 28.677 1.00 78.88 110 GLU A C 1
ATOM 822 O O . GLU A 1 110 ? -24.616 11.043 29.374 1.00 78.88 110 GLU A O 1
ATOM 827 N N . ALA A 1 111 ? -22.704 9.939 29.016 1.00 74.94 111 ALA A N 1
ATOM 828 C CA . ALA A 1 111 ? -22.089 10.356 30.281 1.00 74.94 111 ALA A CA 1
ATOM 829 C C . ALA A 1 111 ? -22.051 11.893 30.507 1.00 74.94 111 ALA A C 1
ATOM 831 O O . ALA A 1 111 ? -22.490 12.339 31.570 1.00 74.94 111 ALA A O 1
ATOM 832 N N . PRO A 1 112 ? -21.658 12.735 29.527 1.00 75.38 112 PRO A N 1
ATOM 833 C CA . PRO A 1 112 ? -21.736 14.194 29.649 1.00 75.38 112 PRO A CA 1
ATOM 834 C C . PRO A 1 112 ? -23.176 14.715 29.778 1.00 75.38 112 PRO A C 1
ATOM 836 O O . PRO A 1 112 ? -23.420 15.735 30.424 1.00 75.38 112 PRO A O 1
ATOM 839 N N . ILE A 1 113 ? -24.142 14.030 29.153 1.00 78.69 113 ILE A N 1
ATOM 840 C CA . ILE A 1 113 ? -25.564 14.397 29.212 1.00 78.69 113 ILE A CA 1
ATOM 841 C C . ILE A 1 113 ? -26.096 14.141 30.622 1.00 78.69 113 ILE A C 1
ATOM 843 O O . ILE A 1 113 ? -26.738 15.018 31.200 1.00 78.69 113 ILE A O 1
ATOM 847 N N . LEU A 1 114 ? -25.794 12.977 31.198 1.00 75.12 114 LEU A N 1
ATOM 848 C CA . LEU A 1 114 ? -26.188 12.631 32.561 1.00 75.12 114 LEU A CA 1
ATOM 849 C C . LEU A 1 114 ? -25.597 13.602 33.583 1.00 75.12 114 LEU A C 1
ATOM 851 O O . LEU A 1 114 ? -26.351 14.094 34.416 1.00 75.12 114 LEU A O 1
ATOM 855 N N . GLU A 1 115 ? -24.316 13.961 33.463 1.00 81.94 115 GLU A N 1
ATOM 856 C CA . GLU A 1 115 ? -23.680 14.957 34.339 1.00 81.94 115 GLU A CA 1
ATOM 857 C C . GLU A 1 115 ? -24.406 16.307 34.308 1.00 81.94 115 GLU A C 1
ATOM 859 O O . GLU A 1 115 ? -24.674 16.910 35.349 1.00 81.94 115 GLU A O 1
ATOM 864 N N . SER A 1 116 ? -24.798 16.759 33.112 1.00 79.88 116 SER A N 1
ATOM 865 C CA . SER A 1 116 ? -25.533 18.018 32.952 1.00 79.88 116 SER A CA 1
ATOM 866 C C . SER A 1 116 ? -26.929 17.996 33.590 1.00 79.88 116 SER A C 1
ATOM 868 O O . SER A 1 116 ? -27.427 19.041 34.011 1.00 79.88 116 SER A O 1
ATOM 870 N N . LEU A 1 117 ? -27.562 16.819 33.665 1.00 82.69 117 LEU A N 1
ATOM 871 C CA . LEU A 1 117 ? -28.923 16.645 34.175 1.00 82.69 117 LEU A CA 1
ATOM 872 C C . LEU A 1 117 ? -28.967 16.340 35.677 1.00 82.69 117 LEU A C 1
ATOM 874 O O . LEU A 1 117 ? -29.909 16.764 36.347 1.00 82.69 117 LEU A O 1
ATOM 878 N N . SER A 1 118 ? -27.989 15.600 36.204 1.00 82.19 118 SER A N 1
ATOM 879 C CA . SER A 1 118 ? -27.951 15.172 37.609 1.00 82.19 118 SER A CA 1
ATOM 880 C C . SER A 1 118 ? -27.120 16.096 38.501 1.00 82.19 118 SER A C 1
ATOM 882 O O . SER A 1 118 ? -27.360 16.147 39.706 1.00 82.19 118 SER A O 1
ATOM 884 N N . GLY A 1 119 ? -26.150 16.824 37.935 1.00 75.25 119 GLY A N 1
ATOM 885 C CA . GLY A 1 119 ? -25.148 17.572 38.700 1.00 75.25 119 GLY A CA 1
ATOM 886 C C . GLY A 1 119 ? -24.113 16.685 39.408 1.00 75.25 119 GLY A C 1
ATOM 887 O O . GLY A 1 119 ? -23.281 17.202 40.153 1.00 75.25 119 GLY A O 1
ATOM 888 N N . GLU A 1 120 ? -24.155 15.369 39.183 1.00 74.94 120 GLU A N 1
ATOM 889 C CA . GLU A 1 120 ? -23.171 14.391 39.653 1.00 74.94 120 GLU A CA 1
ATOM 890 C C . GLU A 1 120 ? -22.219 14.016 38.507 1.00 74.94 120 GLU A C 1
ATOM 892 O O . GLU A 1 120 ? -22.656 13.971 37.358 1.00 74.94 120 GLU A O 1
ATOM 897 N N . PRO A 1 121 ? -20.932 13.723 38.779 1.00 74.38 121 PRO A N 1
ATOM 898 C CA . PRO A 1 121 ? -19.960 13.425 37.729 1.00 74.38 121 PRO A CA 1
ATOM 899 C C . PRO A 1 121 ? -20.402 12.230 36.872 1.00 74.38 121 PRO A C 1
ATOM 901 O O . PRO A 1 121 ? -20.597 11.122 37.380 1.00 74.38 121 PRO A O 1
ATOM 904 N N . GLY A 1 122 ? -20.531 12.449 35.562 1.00 69.25 122 GLY A N 1
ATOM 905 C CA . GLY 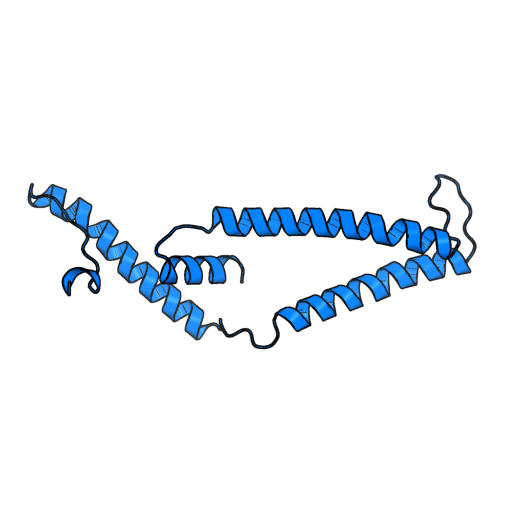A 1 122 ? -20.911 11.427 34.593 1.00 69.25 122 GLY A CA 1
ATOM 906 C C . GLY A 1 122 ? -19.704 10.578 34.225 1.00 69.25 122 GLY A C 1
ATOM 907 O O . GLY A 1 122 ? -18.951 10.908 33.313 1.00 69.25 122 GLY A O 1
ATOM 908 N N . ILE A 1 123 ? -19.481 9.482 34.947 1.00 70.44 123 ILE A N 1
ATOM 909 C CA . ILE A 1 123 ? -18.373 8.568 34.651 1.00 70.44 123 ILE A CA 1
ATOM 910 C C . ILE A 1 123 ? -18.853 7.539 33.624 1.00 70.44 123 ILE A C 1
ATOM 912 O O . ILE A 1 123 ? -19.691 6.693 33.929 1.00 70.44 123 ILE A O 1
ATOM 916 N N . ALA A 1 124 ? -18.310 7.595 32.407 1.00 69.56 124 ALA A N 1
ATOM 917 C CA . ALA A 1 124 ? -18.506 6.544 31.412 1.00 69.56 124 ALA A CA 1
ATOM 918 C C . ALA A 1 124 ? -17.755 5.277 31.856 1.00 69.56 124 ALA A C 1
ATOM 920 O O . ALA A 1 124 ? -16.525 5.253 31.849 1.00 69.56 124 ALA A O 1
ATOM 921 N N . VAL A 1 125 ? -18.488 4.233 32.250 1.00 67.50 125 VAL A N 1
ATOM 922 C CA . VAL A 1 125 ? -17.927 2.930 32.643 1.00 67.50 125 VAL A CA 1
ATOM 923 C C . VAL A 1 125 ? -18.305 1.898 31.584 1.00 67.50 125 VAL A C 1
ATOM 925 O O . VAL A 1 125 ? -19.488 1.676 31.325 1.00 67.50 125 VAL A O 1
ATOM 928 N N . LEU A 1 126 ? -17.310 1.259 30.965 1.00 65.50 126 LEU A N 1
ATOM 929 C CA . LEU A 1 126 ? -17.552 0.141 30.054 1.00 65.50 126 LEU A CA 1
ATOM 930 C C . LEU A 1 126 ? -17.916 -1.117 30.857 1.00 65.50 126 LEU A C 1
ATOM 932 O O . LEU A 1 126 ? -17.431 -1.328 31.967 1.00 65.50 126 LEU A O 1
ATOM 936 N N . ALA A 1 127 ? -18.751 -1.991 30.290 1.00 59.84 127 ALA A N 1
ATOM 937 C CA . ALA A 1 127 ? -19.220 -3.206 30.967 1.00 59.84 127 ALA A CA 1
ATOM 938 C C . ALA A 1 127 ? -18.090 -4.172 31.398 1.00 59.84 127 ALA A C 1
ATOM 940 O O . ALA A 1 127 ? -18.303 -5.000 32.285 1.00 59.84 127 ALA A O 1
ATOM 941 N N . GLU A 1 128 ? -16.901 -4.073 30.793 1.00 58.47 128 GLU A N 1
ATOM 942 C CA . GLU A 1 128 ? -15.709 -4.833 31.196 1.00 58.47 128 GLU A CA 1
ATOM 943 C C . GLU A 1 128 ? -15.015 -4.247 32.438 1.00 58.47 128 GLU A C 1
ATOM 945 O O . GLU A 1 128 ? -14.564 -5.016 33.285 1.00 58.47 128 GLU A O 1
ATOM 950 N N . ASP A 1 129 ? -15.020 -2.922 32.614 1.00 54.09 129 ASP A N 1
ATOM 951 C CA . ASP A 1 129 ? -14.424 -2.239 33.776 1.00 54.09 129 ASP A CA 1
ATOM 952 C C . ASP A 1 129 ? -15.304 -2.345 35.033 1.00 54.09 129 ASP A C 1
ATOM 954 O O . ASP A 1 129 ? -14.810 -2.289 36.155 1.00 54.09 129 ASP A O 1
ATOM 958 N N . ALA A 1 130 ? -16.613 -2.561 34.866 1.00 52.00 130 ALA A N 1
ATOM 959 C CA . ALA A 1 130 ? -17.562 -2.736 35.970 1.00 52.00 130 ALA A CA 1
ATOM 960 C C . ALA A 1 130 ? -17.430 -4.086 36.714 1.00 52.00 130 ALA A C 1
ATOM 962 O O . ALA A 1 130 ? -18.121 -4.308 37.711 1.00 52.00 130 ALA A O 1
ATOM 963 N N . LYS A 1 131 ? -16.596 -5.011 36.213 1.00 43.34 131 LYS A N 1
ATOM 964 C CA . LYS A 1 131 ? -16.359 -6.343 36.802 1.00 43.34 131 LYS A CA 1
ATOM 965 C C . LYS A 1 131 ? -15.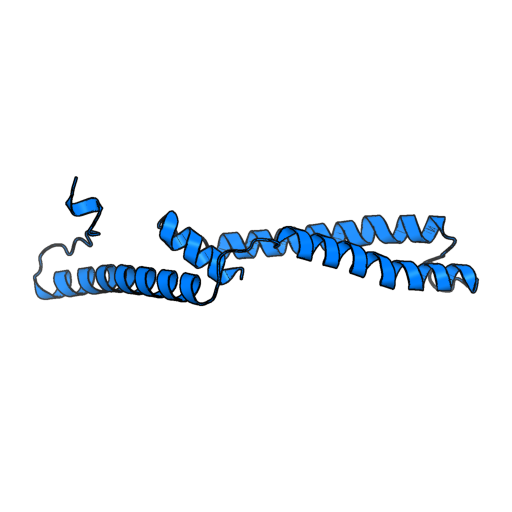065 -6.455 37.623 1.00 43.34 131 LYS A C 1
ATOM 967 O O . LYS A 1 131 ? -14.811 -7.546 38.140 1.00 43.34 131 LYS A O 1
ATOM 972 N N . ALA A 1 132 ? -14.267 -5.390 37.718 1.00 39.75 132 ALA A N 1
ATOM 973 C CA . ALA A 1 132 ? -13.026 -5.349 38.496 1.00 39.75 132 ALA A CA 1
ATOM 974 C C . ALA A 1 132 ? -13.247 -4.877 39.942 1.00 39.75 132 ALA A C 1
ATOM 976 O O . ALA A 1 132 ? -14.124 -4.011 40.163 1.00 39.75 132 ALA A O 1
#